Protein AF-A0A3T1ALY1-F1 (afdb_monomer_lite)

Sequence (102 aa):
MTDYLADTSAVWRLLRGQIGGLWSRLVAQGVVAICPPVESELMVGGRAGRDFEPFTAVLRRTFAWVLSLDDPWRQVLAVQRELIKIDQGLRRRTAGSVTISP

Foldseek 3Di:
DADEEDALVNVVCVVVVVDDVVVQVCLVVQNYAYEPVSLVVVCVVVPPPDDSVVVVVVRVVRHPYDYDDDPVVVVVVVVVVVVVVVVVVVVVVVVPDDDPDD

Radius of gyration: 20.1 Å; chains: 1; bounding box: 47×51×47 Å

pLDDT: mean 83.54, std 13.41, range [44.47, 96.94]

Structure (mmCIF, N/CA/C/O backbone):
data_AF-A0A3T1ALY1-F1
#
_entry.id   AF-A0A3T1ALY1-F1
#
loop_
_atom_site.group_PDB
_atom_site.id
_atom_site.type_symbol
_atom_site.label_atom_id
_atom_site.label_alt_id
_atom_site.label_comp_id
_atom_site.label_asym_id
_atom_site.label_entity_id
_atom_site.label_seq_id
_atom_site.pdbx_PDB_ins_code
_atom_site.Cartn_x
_atom_site.Cartn_y
_atom_site.Cartn_z
_atom_site.occupancy
_atom_site.B_iso_or_equiv
_atom_site.auth_seq_id
_atom_site.auth_comp_id
_atom_site.auth_asym_id
_atom_site.auth_atom_id
_atom_site.pdbx_PDB_model_num
ATOM 1 N N . MET A 1 1 ? -11.769 -9.943 -6.682 1.00 56.88 1 MET A N 1
ATOM 2 C CA . MET A 1 1 ? -10.880 -9.283 -7.657 1.00 56.88 1 MET A CA 1
ATOM 3 C C . MET A 1 1 ? -10.434 -7.989 -7.011 1.00 56.88 1 MET A C 1
ATOM 5 O O . MET A 1 1 ? -11.273 -7.348 -6.390 1.00 56.88 1 MET A O 1
ATOM 9 N N . THR A 1 2 ? -9.138 -7.693 -7.024 1.00 73.19 2 THR A N 1
ATOM 10 C CA . THR A 1 2 ? -8.582 -6.529 -6.326 1.00 73.19 2 THR A CA 1
ATOM 11 C C . THR A 1 2 ? -8.167 -5.498 -7.357 1.00 73.19 2 THR A C 1
ATOM 13 O O . THR A 1 2 ? -7.358 -5.815 -8.225 1.00 73.19 2 THR A O 1
ATOM 16 N N . ASP A 1 3 ? -8.719 -4.291 -7.265 1.00 87.81 3 ASP A N 1
ATOM 17 C CA . ASP A 1 3 ? -8.574 -3.270 -8.311 1.00 87.81 3 ASP A CA 1
ATOM 18 C C . ASP A 1 3 ? -7.497 -2.234 -7.967 1.00 87.81 3 ASP A C 1
ATOM 20 O O . ASP A 1 3 ? -6.996 -1.528 -8.841 1.00 87.81 3 ASP A O 1
ATOM 24 N N . TYR A 1 4 ? -7.111 -2.163 -6.689 1.00 93.56 4 TYR A N 1
ATOM 25 C CA . TYR A 1 4 ? -6.136 -1.203 -6.186 1.00 93.56 4 TYR A CA 1
ATOM 26 C C . TYR A 1 4 ? -5.019 -1.903 -5.416 1.00 93.56 4 TYR A C 1
ATOM 28 O O . TYR A 1 4 ? -5.279 -2.707 -4.522 1.00 93.56 4 TYR A O 1
ATOM 36 N N . LEU A 1 5 ? -3.771 -1.539 -5.717 1.00 93.31 5 LEU A N 1
ATOM 37 C CA . LEU A 1 5 ? -2.600 -1.905 -4.923 1.00 93.31 5 LEU A CA 1
ATOM 38 C C . LEU A 1 5 ? -2.137 -0.675 -4.135 1.00 93.31 5 LEU A C 1
ATOM 40 O O . LEU A 1 5 ? -1.760 0.339 -4.722 1.00 93.31 5 LEU A O 1
ATOM 44 N N . ALA A 1 6 ? -2.205 -0.748 -2.810 1.00 94.81 6 ALA A N 1
ATOM 45 C CA . ALA A 1 6 ? -1.804 0.338 -1.932 1.00 94.81 6 ALA A CA 1
ATOM 46 C C . ALA A 1 6 ? -0.282 0.367 -1.767 1.00 94.81 6 ALA A C 1
ATOM 48 O O . ALA A 1 6 ? 0.316 -0.582 -1.267 1.00 94.81 6 ALA A O 1
ATOM 49 N N . ASP A 1 7 ? 0.323 1.493 -2.139 1.00 94.00 7 ASP A N 1
ATOM 50 C CA . ASP A 1 7 ? 1.704 1.824 -1.793 1.00 94.00 7 ASP A CA 1
ATOM 51 C C . ASP A 1 7 ? 1.867 2.036 -0.273 1.00 94.00 7 ASP A C 1
ATOM 53 O O . ASP A 1 7 ? 0.921 2.433 0.420 1.00 94.00 7 ASP A O 1
ATOM 57 N N . THR A 1 8 ? 3.082 1.855 0.251 1.00 93.88 8 THR A N 1
ATOM 58 C CA . THR A 1 8 ? 3.431 2.067 1.668 1.00 93.88 8 THR A CA 1
ATOM 59 C C . THR A 1 8 ? 2.961 3.424 2.182 1.00 93.88 8 THR A C 1
ATOM 61 O O . THR A 1 8 ? 2.426 3.547 3.290 1.00 93.88 8 THR A O 1
ATOM 64 N N . SER A 1 9 ? 3.104 4.468 1.366 1.00 93.12 9 SER A N 1
ATOM 65 C CA . SER A 1 9 ? 2.701 5.817 1.742 1.00 93.12 9 SER A CA 1
ATOM 66 C C . SER A 1 9 ? 1.172 5.988 1.805 1.00 93.12 9 SER A C 1
ATOM 68 O O . SER A 1 9 ? 0.682 6.818 2.580 1.00 93.12 9 SER A O 1
ATOM 70 N N . ALA A 1 10 ? 0.406 5.204 1.039 1.00 94.12 10 ALA A N 1
ATOM 71 C CA . ALA A 1 10 ? -1.054 5.163 1.108 1.00 94.12 10 ALA A CA 1
ATOM 72 C C . ALA A 1 10 ? -1.526 4.402 2.354 1.00 94.12 10 ALA A C 1
ATOM 74 O O . ALA A 1 10 ? -2.419 4.880 3.058 1.00 94.12 10 ALA A O 1
ATOM 75 N N . VAL A 1 11 ? -0.871 3.284 2.689 1.00 93.88 11 VAL A N 1
ATOM 76 C CA . VAL A 1 11 ? -1.151 2.522 3.918 1.00 93.88 11 VAL A CA 1
ATOM 77 C C . VAL A 1 11 ? -0.945 3.397 5.156 1.00 93.88 11 VAL A C 1
ATOM 79 O O . VAL A 1 11 ? -1.832 3.482 6.004 1.00 93.88 11 VAL A O 1
ATOM 82 N N . TRP A 1 12 ? 0.166 4.135 5.247 1.00 91.62 12 TRP A N 1
ATOM 83 C CA . TRP A 1 12 ? 0.387 5.039 6.381 1.00 91.62 12 TRP A CA 1
ATOM 84 C C . TRP A 1 12 ? -0.674 6.129 6.500 1.00 91.62 12 TRP A C 1
ATOM 86 O O . TRP A 1 12 ? -1.097 6.447 7.611 1.00 91.62 12 TRP A O 1
ATOM 96 N N . ARG A 1 13 ? -1.121 6.697 5.378 1.00 92.88 13 ARG A N 1
ATOM 97 C CA . ARG A 1 13 ? -2.170 7.721 5.384 1.00 92.88 13 ARG A CA 1
ATOM 98 C C . ARG A 1 13 ? -3.526 7.151 5.800 1.00 92.88 13 ARG A C 1
ATOM 100 O O . ARG A 1 13 ? -4.221 7.810 6.567 1.00 92.88 13 ARG A O 1
ATOM 107 N N . LEU A 1 14 ? -3.870 5.935 5.367 1.00 92.12 14 LEU A N 1
ATOM 108 C CA . LEU A 1 14 ? -5.051 5.200 5.843 1.00 92.12 14 LEU A CA 1
ATOM 109 C C . LEU A 1 14 ? -5.014 5.012 7.358 1.00 92.12 14 LEU A C 1
ATOM 111 O O . LEU A 1 14 ? -5.938 5.421 8.055 1.00 92.12 14 LEU A O 1
ATOM 115 N N . LEU A 1 15 ? -3.917 4.447 7.868 1.00 87.06 15 LEU A N 1
ATOM 116 C CA . LEU A 1 15 ? -3.755 4.152 9.293 1.00 87.06 15 LEU A CA 1
ATOM 117 C C . LEU A 1 15 ? -3.770 5.415 10.165 1.00 87.06 15 LEU A C 1
ATOM 119 O O . LEU A 1 15 ? -4.183 5.364 11.318 1.00 87.06 15 LEU A O 1
ATOM 123 N N . ARG A 1 16 ? -3.330 6.555 9.620 1.00 89.19 16 ARG A N 1
ATOM 124 C CA . ARG A 1 16 ? -3.337 7.858 10.303 1.00 89.19 16 ARG A CA 1
ATOM 125 C C . ARG A 1 16 ? -4.639 8.643 10.112 1.00 89.19 16 ARG A C 1
ATOM 127 O O . ARG A 1 16 ? -4.721 9.770 10.590 1.00 89.19 16 ARG A O 1
ATOM 134 N N . GLY A 1 17 ? -5.624 8.106 9.388 1.00 90.50 17 GLY A N 1
ATOM 135 C CA . GLY A 1 17 ? -6.876 8.811 9.088 1.00 90.50 17 GLY A CA 1
ATOM 136 C C . GLY A 1 17 ? -6.698 10.048 8.198 1.00 90.50 17 GLY A C 1
ATOM 137 O O . GLY A 1 17 ? -7.514 10.960 8.232 1.00 90.50 17 GLY A O 1
ATOM 138 N N . GLN A 1 18 ? -5.623 10.102 7.409 1.00 93.31 18 GLN A N 1
ATOM 139 C CA . GLN A 1 18 ? -5.262 11.246 6.562 1.00 93.31 18 GLN A CA 1
ATOM 140 C C . GLN A 1 18 ? -5.893 11.194 5.164 1.00 93.31 18 GLN A C 1
ATOM 142 O O . GLN A 1 18 ? -5.584 12.035 4.321 1.00 93.31 18 GLN A O 1
ATOM 147 N N . ILE A 1 19 ? -6.743 10.203 4.887 1.00 88.00 19 ILE A N 1
ATOM 148 C CA . ILE A 1 19 ? -7.474 10.097 3.623 1.00 88.00 19 ILE A CA 1
ATOM 149 C C . ILE A 1 19 ? -8.968 9.894 3.856 1.00 88.00 19 ILE A C 1
ATOM 151 O O . ILE A 1 19 ? -9.389 9.373 4.885 1.00 88.00 19 ILE A O 1
ATOM 155 N N . GLY A 1 20 ? -9.768 10.359 2.893 1.00 87.88 20 GLY A N 1
ATOM 156 C CA . GLY A 1 20 ? -11.223 10.437 3.018 1.00 87.88 20 GLY A CA 1
ATOM 157 C C . GLY A 1 20 ? -11.918 9.080 3.165 1.00 87.88 20 GLY A C 1
ATOM 15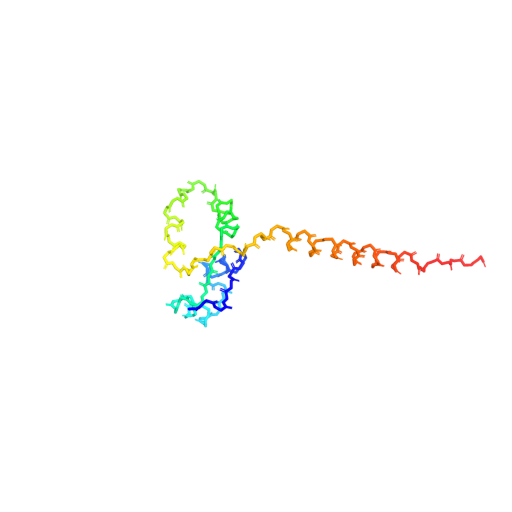8 O O . GLY A 1 20 ? -11.412 8.049 2.720 1.00 87.88 20 GLY A O 1
ATOM 159 N N . GLY A 1 21 ? -13.131 9.102 3.730 1.00 89.25 21 GLY A N 1
ATOM 160 C CA . GLY A 1 21 ? -13.901 7.902 4.098 1.00 89.25 21 GLY A CA 1
ATOM 161 C C . GLY A 1 21 ? -14.237 6.939 2.951 1.00 89.25 21 GLY A C 1
ATOM 162 O O . GLY A 1 21 ? -14.510 5.767 3.208 1.00 89.25 21 GLY A O 1
ATOM 163 N N . LEU A 1 22 ? -14.158 7.387 1.691 1.00 93.50 22 LEU A N 1
ATOM 164 C CA . LEU A 1 22 ? -14.243 6.506 0.520 1.00 93.50 22 LEU A CA 1
ATOM 165 C C . LEU A 1 22 ? -13.196 5.387 0.587 1.00 93.50 22 LEU A C 1
ATOM 167 O O . LEU A 1 22 ? -13.526 4.225 0.378 1.00 93.50 22 LEU A O 1
ATOM 171 N N . TRP A 1 23 ? -11.949 5.721 0.917 1.00 93.69 23 TRP A N 1
ATOM 172 C CA . TRP A 1 23 ? -10.864 4.745 0.938 1.00 93.69 23 TRP A CA 1
ATOM 173 C C . TRP A 1 23 ? -11.033 3.729 2.061 1.00 93.69 23 TRP A C 1
ATOM 175 O O . TRP A 1 23 ? -10.847 2.540 1.828 1.00 93.69 23 TRP A O 1
ATOM 185 N N . SER A 1 24 ? -11.484 4.162 3.240 1.00 91.31 24 SER A N 1
ATOM 186 C CA . SER A 1 24 ? -11.830 3.248 4.333 1.00 91.31 24 SER A CA 1
ATOM 187 C C . SER A 1 24 ? -12.918 2.254 3.918 1.00 91.31 24 SER A C 1
ATOM 189 O O . SER A 1 24 ? -12.837 1.074 4.255 1.00 91.31 24 SER A O 1
ATOM 191 N N . ARG A 1 25 ? -13.912 2.703 3.136 1.00 93.44 25 ARG A N 1
ATOM 192 C CA . ARG A 1 25 ? -14.958 1.828 2.592 1.00 93.44 25 ARG A CA 1
ATOM 193 C C . ARG A 1 25 ? -14.402 0.825 1.581 1.00 93.44 25 ARG A C 1
ATOM 195 O O . ARG A 1 25 ? -14.752 -0.345 1.661 1.00 93.44 25 ARG A O 1
ATOM 202 N N . LEU A 1 26 ? -13.537 1.259 0.665 1.00 94.19 26 LEU A N 1
ATOM 203 C CA . LEU A 1 26 ? -12.919 0.376 -0.333 1.00 94.19 26 LEU A CA 1
ATOM 204 C C . LEU A 1 26 ? -12.010 -0.678 0.324 1.00 94.19 26 LEU A C 1
ATOM 206 O O . LEU A 1 26 ? -12.028 -1.843 -0.066 1.00 94.19 26 LEU A O 1
ATOM 210 N N . VAL A 1 27 ? -11.273 -0.301 1.371 1.00 93.38 27 VAL A N 1
ATOM 211 C CA . VAL A 1 27 ? -10.498 -1.245 2.192 1.00 93.38 27 VAL A CA 1
ATOM 212 C C . VAL A 1 27 ? -11.426 -2.269 2.851 1.00 93.38 27 VAL A C 1
ATOM 214 O O . VAL A 1 27 ? -11.213 -3.466 2.698 1.00 93.38 27 VAL A O 1
ATOM 217 N N . ALA A 1 28 ? -12.510 -1.820 3.492 1.00 91.06 28 ALA A N 1
ATOM 218 C CA . ALA A 1 28 ? -13.492 -2.711 4.114 1.00 91.06 28 ALA A CA 1
ATOM 219 C C . ALA A 1 28 ? -14.209 -3.641 3.112 1.00 91.06 28 ALA A C 1
ATOM 221 O O . ALA A 1 28 ? -14.683 -4.708 3.492 1.00 91.06 28 ALA A O 1
ATOM 222 N N . GLN A 1 29 ? -14.282 -3.257 1.835 1.00 93.69 29 GLN A N 1
ATOM 223 C CA . GLN A 1 29 ? -14.816 -4.081 0.744 1.00 93.69 29 GLN A CA 1
ATOM 224 C C . GLN A 1 29 ? -13.798 -5.092 0.189 1.00 93.69 29 GLN A C 1
ATOM 226 O O . GLN A 1 29 ? -14.153 -5.892 -0.674 1.00 93.69 29 GLN A O 1
ATOM 231 N N . GLY A 1 30 ? -12.545 -5.065 0.653 1.00 91.44 30 GLY A N 1
ATOM 232 C CA . GLY A 1 30 ? -11.491 -5.977 0.208 1.00 91.44 30 GLY A CA 1
ATOM 233 C C . GLY A 1 30 ? -10.963 -5.700 -1.204 1.00 91.44 30 GLY A C 1
ATOM 234 O O . GLY A 1 30 ? -10.269 -6.545 -1.764 1.00 91.44 30 GLY A O 1
ATOM 235 N N . VAL A 1 31 ? -11.267 -4.536 -1.792 1.00 94.25 31 VAL A N 1
ATOM 236 C CA . VAL A 1 31 ? -10.818 -4.174 -3.156 1.00 94.25 31 VAL A CA 1
ATOM 237 C C . VAL A 1 31 ? -9.456 -3.474 -3.183 1.00 94.25 31 VAL A C 1
ATOM 239 O O . VAL A 1 31 ? -8.918 -3.208 -4.258 1.00 94.25 31 VAL A O 1
ATOM 242 N N . VAL A 1 32 ? -8.885 -3.197 -2.007 1.00 94.62 32 VAL A N 1
ATOM 243 C CA . VAL A 1 32 ? -7.540 -2.638 -1.835 1.00 94.62 32 VAL A CA 1
ATOM 244 C C . VAL A 1 32 ? -6.611 -3.725 -1.300 1.00 94.62 32 VAL A C 1
ATOM 246 O O . VAL A 1 32 ? -6.858 -4.286 -0.229 1.00 94.62 32 VAL A O 1
ATOM 249 N N . ALA A 1 33 ? -5.538 -4.008 -2.035 1.00 94.62 33 ALA A N 1
ATOM 250 C CA . ALA A 1 33 ? -4.509 -4.967 -1.656 1.00 94.62 33 ALA A CA 1
ATOM 251 C C . ALA A 1 33 ? -3.201 -4.314 -1.218 1.00 94.62 33 ALA A C 1
ATOM 253 O O . ALA A 1 33 ? -2.894 -3.182 -1.584 1.00 94.62 33 ALA A O 1
ATOM 254 N N . ILE A 1 34 ? -2.395 -5.105 -0.517 1.00 94.00 34 ILE A N 1
ATOM 255 C CA . ILE A 1 34 ? -0.954 -4.916 -0.347 1.00 94.00 34 ILE A CA 1
ATOM 256 C C . ILE A 1 34 ? -0.199 -6.119 -0.933 1.00 94.00 34 ILE A C 1
ATOM 258 O O . ILE A 1 34 ? -0.781 -7.173 -1.202 1.00 94.00 34 ILE A O 1
ATOM 262 N N . CYS A 1 35 ? 1.107 -5.959 -1.122 1.00 91.69 35 CYS A N 1
ATOM 263 C CA . CYS A 1 35 ? 2.002 -6.987 -1.652 1.00 91.69 35 CYS A CA 1
ATOM 264 C C . CYS A 1 35 ? 3.254 -7.145 -0.762 1.00 91.69 35 CYS A C 1
ATOM 266 O O . CYS A 1 35 ? 3.497 -6.293 0.101 1.00 91.69 35 CYS A O 1
ATOM 268 N N . PRO A 1 36 ? 4.070 -8.202 -0.958 1.00 89.69 36 PRO A N 1
ATOM 269 C CA . PRO A 1 36 ? 5.233 -8.464 -0.105 1.00 89.69 36 PRO A CA 1
ATOM 270 C C . PRO A 1 36 ? 6.231 -7.293 0.019 1.00 89.69 36 PRO A C 1
ATOM 272 O O . PRO A 1 36 ? 6.676 -7.029 1.136 1.00 89.69 36 PRO A O 1
ATOM 275 N N . PRO A 1 37 ? 6.564 -6.540 -1.054 1.00 90.25 37 PRO A N 1
ATOM 276 C CA . PRO A 1 37 ? 7.407 -5.347 -0.925 1.00 90.25 37 PRO A CA 1
ATOM 277 C C . PRO A 1 37 ? 6.845 -4.292 0.040 1.00 90.25 37 PRO A C 1
ATOM 279 O O . PRO A 1 37 ? 7.567 -3.811 0.908 1.00 90.25 37 PRO A O 1
ATOM 282 N N . VAL A 1 38 ? 5.544 -3.995 -0.044 1.00 91.75 38 VAL A N 1
ATOM 283 C CA . VAL A 1 38 ? 4.876 -3.018 0.836 1.00 91.75 38 VAL A CA 1
ATOM 284 C C . VAL A 1 38 ? 4.893 -3.491 2.290 1.00 91.75 38 VAL A C 1
ATOM 286 O O . VAL A 1 38 ? 5.206 -2.720 3.194 1.00 91.75 38 VAL A O 1
ATOM 289 N N . GLU A 1 39 ? 4.618 -4.775 2.533 1.00 89.88 39 GLU A N 1
ATOM 290 C CA . GLU A 1 39 ? 4.725 -5.376 3.870 1.00 89.88 39 GLU A CA 1
ATOM 291 C C . GLU A 1 39 ? 6.148 -5.222 4.444 1.00 89.88 39 GLU A C 1
ATOM 293 O O . GLU A 1 39 ? 6.310 -4.792 5.588 1.00 89.88 39 GLU A O 1
ATOM 298 N N . SER A 1 40 ? 7.180 -5.466 3.625 1.00 88.31 40 SER A N 1
ATOM 299 C CA . SER A 1 40 ? 8.587 -5.292 4.012 1.00 88.31 40 SER A CA 1
ATOM 300 C C . SER A 1 40 ? 8.960 -3.839 4.322 1.00 88.31 40 SER A C 1
ATOM 302 O O . SER A 1 40 ? 9.778 -3.589 5.206 1.00 88.31 40 SER A O 1
ATOM 304 N N . GLU A 1 41 ? 8.408 -2.856 3.617 1.00 90.06 41 GLU A N 1
ATOM 305 C CA . GLU A 1 41 ? 8.667 -1.440 3.905 1.00 90.06 41 GLU A CA 1
ATOM 306 C C . GLU A 1 41 ? 7.981 -0.995 5.205 1.00 90.06 41 GLU A C 1
ATOM 308 O O . GLU A 1 41 ? 8.550 -0.250 6.014 1.00 90.06 41 GLU A O 1
ATOM 313 N N . LEU A 1 42 ? 6.776 -1.510 5.457 1.00 88.19 42 LEU A N 1
ATOM 314 C CA . LEU A 1 42 ? 6.018 -1.259 6.681 1.00 88.19 42 LEU A CA 1
ATOM 315 C C . LEU A 1 42 ? 6.713 -1.843 7.927 1.00 88.19 42 LEU A C 1
ATOM 317 O O . LEU A 1 42 ? 6.645 -1.218 8.990 1.00 88.19 42 LEU A O 1
ATOM 321 N N . MET A 1 43 ? 7.455 -2.954 7.799 1.00 83.88 43 MET A N 1
ATOM 322 C CA . MET A 1 43 ? 8.354 -3.478 8.850 1.00 83.88 43 MET A CA 1
ATOM 323 C C . MET A 1 43 ? 9.348 -2.443 9.346 1.00 83.88 43 MET A C 1
ATOM 325 O O . MET A 1 43 ? 9.544 -2.270 10.550 1.00 83.88 43 MET A O 1
ATOM 329 N N . VAL A 1 44 ? 9.995 -1.761 8.406 1.00 77.81 44 VAL A N 1
ATOM 330 C CA . VAL A 1 44 ? 11.042 -0.788 8.709 1.00 77.81 44 VAL A CA 1
ATOM 331 C C . VAL A 1 44 ? 10.427 0.476 9.304 1.00 77.81 44 VAL A C 1
ATOM 333 O O . VAL A 1 44 ? 10.944 1.004 10.287 1.00 77.81 44 VAL A O 1
ATOM 336 N N . GLY A 1 45 ? 9.286 0.926 8.773 1.00 70.88 45 GLY A N 1
ATOM 337 C CA . GLY A 1 45 ? 8.574 2.098 9.288 1.00 70.88 45 GLY A CA 1
ATOM 338 C C . GLY A 1 45 ? 7.939 1.899 10.672 1.00 70.88 45 GLY A C 1
ATOM 339 O O . GLY A 1 45 ? 7.805 2.860 11.427 1.00 70.88 45 GLY A O 1
ATOM 340 N N . GLY A 1 46 ? 7.563 0.667 11.033 1.00 65.44 46 GLY A N 1
ATOM 341 C CA . GLY A 1 46 ? 6.956 0.330 12.329 1.00 65.44 46 GLY A CA 1
ATOM 342 C C . GLY A 1 46 ? 7.950 0.134 13.481 1.00 65.44 46 GLY A C 1
ATOM 343 O O . GLY A 1 46 ? 7.534 -0.007 14.632 1.00 65.44 46 GLY A O 1
ATOM 344 N N . ARG A 1 47 ? 9.257 0.146 13.193 1.00 59.62 47 ARG A N 1
ATOM 345 C CA . ARG A 1 47 ? 10.337 -0.386 14.044 1.00 59.62 47 ARG A CA 1
ATOM 346 C C . ARG A 1 47 ? 10.701 0.436 15.290 1.00 59.62 47 ARG A C 1
ATOM 348 O O . ARG A 1 47 ? 11.737 0.186 15.900 1.00 59.62 47 ARG A O 1
ATOM 355 N N . ALA A 1 48 ? 9.857 1.368 15.728 1.00 55.88 48 ALA A N 1
ATOM 356 C CA . ALA A 1 48 ? 10.030 2.072 17.002 1.00 55.88 48 ALA A CA 1
ATOM 357 C C . ALA A 1 48 ? 9.637 1.179 18.204 1.00 55.88 48 ALA A C 1
ATOM 359 O O . ALA A 1 48 ? 8.696 1.481 18.935 1.00 55.88 48 ALA A O 1
ATOM 360 N N . GLY A 1 49 ? 10.335 0.050 18.382 1.00 57.03 49 GLY A N 1
ATOM 361 C CA . GLY A 1 49 ? 10.267 -0.788 19.586 1.00 57.03 49 GLY A CA 1
ATOM 362 C C . GLY A 1 49 ? 9.011 -1.650 19.763 1.00 57.03 49 GLY A C 1
ATOM 363 O O . GLY A 1 49 ? 8.780 -2.136 20.866 1.00 57.03 49 GLY A O 1
ATOM 364 N N . ARG A 1 50 ? 8.192 -1.847 18.721 1.00 61.62 50 ARG A N 1
ATOM 365 C CA . ARG A 1 50 ? 6.991 -2.698 18.787 1.00 61.62 50 ARG A CA 1
ATOM 366 C C . ARG A 1 50 ? 7.183 -4.036 18.089 1.00 61.62 50 ARG A C 1
ATOM 368 O O . ARG A 1 50 ? 7.883 -4.122 17.083 1.00 61.62 50 ARG A O 1
ATOM 375 N N . ASP A 1 51 ? 6.513 -5.048 18.632 1.00 70.62 51 ASP A N 1
ATOM 376 C CA . ASP A 1 51 ? 6.373 -6.357 18.008 1.00 70.62 51 ASP A CA 1
ATOM 377 C C . ASP A 1 51 ? 5.707 -6.209 16.632 1.00 70.62 51 ASP A C 1
ATOM 379 O O . ASP A 1 51 ? 4.676 -5.542 16.480 1.00 70.62 51 ASP A O 1
ATOM 383 N N . PHE A 1 52 ? 6.346 -6.789 15.621 1.00 75.81 52 PHE A N 1
ATOM 384 C CA . PHE A 1 52 ? 5.945 -6.663 14.229 1.00 75.81 52 PHE A CA 1
ATOM 385 C C . PHE A 1 52 ? 4.869 -7.687 13.843 1.00 75.81 52 PHE A C 1
ATOM 387 O O . PHE A 1 52 ? 4.041 -7.408 12.973 1.00 75.81 52 PHE A O 1
ATOM 394 N N . GLU A 1 53 ? 4.807 -8.836 14.516 1.00 82.38 53 GLU A N 1
ATOM 395 C CA . GLU A 1 53 ? 3.837 -9.888 14.191 1.00 82.38 53 GLU A CA 1
ATOM 396 C C . GLU A 1 53 ? 2.374 -9.432 14.373 1.00 82.38 53 GLU A C 1
ATOM 398 O O . GLU A 1 53 ? 1.580 -9.574 13.436 1.00 82.38 53 GLU A O 1
ATOM 403 N N . PRO A 1 54 ? 1.985 -8.776 15.489 1.00 84.94 54 PRO A N 1
ATOM 404 C CA . PRO A 1 54 ? 0.625 -8.265 15.654 1.00 84.94 54 PRO A CA 1
ATOM 405 C C . PRO A 1 54 ? 0.249 -7.224 14.598 1.00 84.94 54 PRO A C 1
ATOM 407 O O . PRO A 1 54 ? -0.882 -7.203 14.110 1.00 84.94 54 PRO A O 1
ATOM 410 N N . PHE A 1 55 ? 1.197 -6.365 14.223 1.00 83.44 55 PHE A N 1
ATOM 411 C CA . PHE A 1 55 ? 0.973 -5.338 13.211 1.00 83.44 55 PHE A CA 1
ATOM 412 C C . PHE A 1 55 ? 0.730 -5.960 11.831 1.00 83.44 55 PHE A C 1
ATOM 414 O O . PHE A 1 55 ? -0.224 -5.598 11.142 1.00 83.44 55 PHE A O 1
ATOM 421 N N . THR A 1 56 ? 1.515 -6.969 11.473 1.00 84.44 56 THR A N 1
ATOM 422 C CA . THR A 1 56 ? 1.365 -7.730 10.225 1.00 84.44 56 THR A CA 1
ATOM 423 C C . THR A 1 56 ? 0.042 -8.472 10.162 1.00 84.44 56 THR A C 1
ATOM 425 O O . THR A 1 56 ? -0.649 -8.435 9.144 1.00 84.44 56 THR A O 1
ATOM 428 N N . ALA A 1 57 ? -0.362 -9.100 11.268 1.00 87.75 57 ALA A N 1
ATOM 429 C CA . ALA A 1 57 ? -1.648 -9.777 11.361 1.00 87.75 57 ALA A CA 1
ATOM 430 C C . ALA A 1 57 ? -2.818 -8.806 11.137 1.00 87.75 57 ALA A C 1
ATOM 432 O O . ALA A 1 57 ? -3.782 -9.149 10.452 1.00 87.75 57 ALA A O 1
ATOM 433 N N . VAL A 1 58 ? -2.732 -7.580 11.666 1.00 88.88 58 VAL A N 1
ATOM 434 C CA . VAL A 1 58 ? -3.731 -6.532 11.406 1.00 88.88 58 VAL A CA 1
ATOM 435 C C . VAL A 1 58 ? -3.725 -6.124 9.935 1.00 88.88 58 VAL A C 1
ATOM 437 O O . VAL A 1 58 ? -4.797 -6.053 9.333 1.00 88.88 58 VAL A O 1
ATOM 440 N N . LEU A 1 59 ? -2.555 -5.916 9.327 1.00 89.25 59 LEU A N 1
ATOM 441 C CA . LEU A 1 59 ? -2.453 -5.558 7.909 1.00 89.25 59 LEU A CA 1
ATOM 442 C C . LEU A 1 59 ? -3.073 -6.629 7.004 1.00 89.25 59 LEU A C 1
ATOM 444 O O . LEU A 1 59 ? -3.919 -6.302 6.174 1.00 89.25 59 LEU A O 1
ATOM 448 N N . ARG A 1 60 ? -2.741 -7.906 7.220 1.00 88.62 60 ARG A N 1
ATOM 449 C CA . ARG A 1 60 ? -3.274 -9.040 6.440 1.00 88.62 60 ARG A CA 1
ATOM 450 C C . ARG A 1 60 ? -4.771 -9.290 6.643 1.00 88.62 60 ARG A C 1
ATOM 452 O O . ARG A 1 60 ? -5.393 -9.936 5.809 1.00 88.62 60 ARG A O 1
ATOM 459 N N . ARG A 1 61 ? -5.356 -8.799 7.741 1.00 90.75 61 ARG A N 1
ATOM 460 C CA . ARG A 1 61 ? -6.815 -8.803 7.965 1.00 90.75 61 ARG A CA 1
ATOM 461 C C . ARG A 1 61 ? -7.515 -7.595 7.345 1.00 90.75 61 ARG A C 1
ATOM 463 O O . ARG A 1 61 ? -8.705 -7.669 7.070 1.00 90.75 61 ARG A O 1
ATOM 470 N N . THR A 1 62 ? -6.797 -6.486 7.187 1.00 91.00 62 THR A N 1
ATOM 471 C CA . THR A 1 62 ? -7.352 -5.204 6.732 1.00 91.00 62 THR A CA 1
ATOM 472 C C . THR A 1 62 ? -7.334 -5.092 5.213 1.00 91.00 62 THR A C 1
ATOM 474 O O . THR A 1 62 ? -8.266 -4.554 4.625 1.00 91.00 62 THR A O 1
ATOM 477 N N . PHE A 1 63 ? -6.282 -5.599 4.576 1.00 92.88 63 PHE A N 1
ATOM 478 C CA . PHE A 1 63 ? -6.075 -5.508 3.138 1.00 92.88 63 PHE A CA 1
ATOM 479 C C . PHE A 1 63 ? -6.143 -6.887 2.499 1.00 92.88 63 PHE A C 1
ATOM 481 O O . PHE A 1 63 ? -5.732 -7.884 3.095 1.00 92.88 63 PHE A O 1
ATOM 488 N N . ALA A 1 64 ? -6.591 -6.932 1.245 1.00 92.12 64 ALA A N 1
ATOM 489 C CA . ALA A 1 64 ? -6.335 -8.101 0.419 1.00 92.12 64 ALA A CA 1
ATOM 490 C C . ALA A 1 64 ? -4.818 -8.289 0.239 1.00 92.12 64 ALA A C 1
ATOM 492 O O . ALA A 1 64 ? -4.039 -7.334 0.293 1.00 92.12 64 ALA A O 1
ATOM 493 N N . TRP A 1 65 ? -4.386 -9.524 0.008 1.00 90.62 65 TRP A N 1
ATOM 494 C CA . TRP A 1 65 ? -2.972 -9.835 -0.172 1.00 90.62 65 TRP A CA 1
ATOM 495 C C . TRP A 1 65 ? -2.764 -10.481 -1.533 1.00 90.62 65 TRP A C 1
ATOM 497 O O . TRP A 1 65 ? -3.397 -11.490 -1.850 1.00 90.62 65 TRP A O 1
ATOM 507 N N . VAL A 1 66 ? -1.909 -9.873 -2.351 1.00 88.25 66 VAL A N 1
ATOM 508 C CA . VAL A 1 66 ? -1.622 -10.349 -3.707 1.00 88.25 66 VAL A CA 1
ATOM 509 C C . VAL A 1 66 ? -0.152 -10.714 -3.834 1.00 88.25 66 VAL A C 1
ATOM 511 O O . VAL A 1 66 ? 0.736 -9.953 -3.438 1.00 88.25 66 VAL A O 1
ATOM 514 N N . LEU A 1 67 ? 0.099 -11.892 -4.407 1.00 79.19 67 LEU A N 1
ATOM 515 C CA . LEU A 1 67 ? 1.438 -12.268 -4.836 1.00 79.19 67 LEU A CA 1
ATOM 516 C C . LEU A 1 67 ? 1.881 -11.321 -5.949 1.00 79.19 67 LEU A C 1
ATOM 518 O O . LEU A 1 67 ? 1.081 -10.892 -6.782 1.00 79.19 67 LEU A O 1
ATOM 522 N N . SER A 1 68 ? 3.162 -10.965 -5.920 1.00 66.38 68 SER A N 1
ATOM 523 C CA . SER A 1 68 ? 3.757 -10.159 -6.981 1.00 66.38 68 SER A CA 1
ATOM 524 C C . SER A 1 68 ? 3.656 -10.895 -8.322 1.00 66.38 68 SER A C 1
ATOM 526 O O . SER A 1 68 ? 3.599 -12.123 -8.345 1.00 66.38 68 SER A O 1
ATOM 528 N N . LEU A 1 69 ? 3.623 -10.128 -9.414 1.00 66.75 69 LEU A N 1
ATOM 529 C CA . LEU A 1 69 ? 3.622 -10.616 -10.798 1.00 66.75 69 LEU A CA 1
ATOM 530 C C . LEU A 1 69 ? 4.717 -11.668 -11.031 1.00 66.75 69 LEU A C 1
ATOM 532 O O . LEU A 1 69 ? 5.743 -11.645 -10.352 1.00 66.75 69 LEU A O 1
ATOM 536 N N . ASP A 1 70 ? 4.546 -12.522 -12.041 1.00 72.25 70 ASP A N 1
ATOM 537 C CA . ASP A 1 70 ? 5.624 -13.399 -12.501 1.00 72.25 7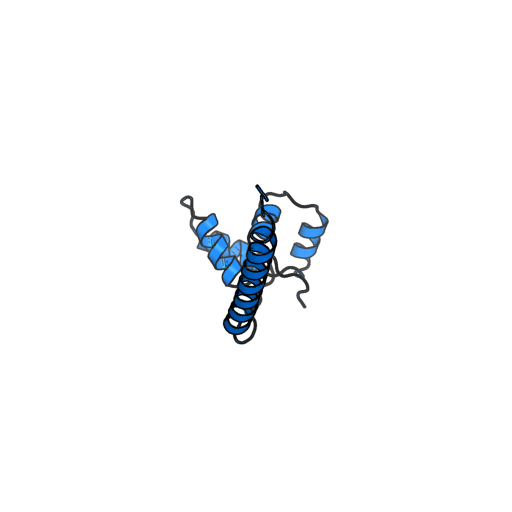0 ASP A CA 1
ATOM 538 C C . ASP A 1 70 ? 6.837 -12.553 -12.931 1.00 72.25 70 ASP A C 1
ATOM 540 O O . ASP A 1 70 ? 6.737 -11.705 -13.821 1.00 72.25 70 ASP A O 1
ATOM 544 N N . ASP A 1 71 ? 7.975 -12.769 -12.264 1.00 84.00 71 ASP A N 1
ATOM 545 C CA . ASP A 1 71 ? 9.232 -12.022 -12.436 1.00 84.00 71 ASP A CA 1
ATOM 546 C C . ASP A 1 71 ? 9.072 -10.479 -12.377 1.00 84.00 71 ASP A C 1
ATOM 548 O O . ASP A 1 71 ? 9.255 -9.761 -13.372 1.00 84.00 71 ASP A O 1
ATOM 552 N N . PRO A 1 72 ? 8.773 -9.916 -11.189 1.00 85.38 72 PRO A N 1
ATOM 553 C CA . PRO A 1 72 ? 8.542 -8.480 -11.044 1.00 85.38 72 PRO A CA 1
ATOM 554 C C . PRO A 1 72 ? 9.829 -7.674 -11.267 1.00 85.38 72 PRO A C 1
ATOM 556 O O . PRO A 1 72 ? 9.788 -6.515 -11.689 1.00 85.38 72 PRO A O 1
ATOM 559 N N . TRP A 1 73 ? 10.990 -8.290 -11.035 1.00 89.44 73 TRP A N 1
ATOM 560 C CA . TRP A 1 73 ? 12.292 -7.641 -11.136 1.00 89.44 73 TRP A CA 1
ATOM 561 C C . TRP A 1 73 ? 12.644 -7.267 -12.565 1.00 89.44 73 TRP A C 1
ATOM 563 O O . TRP A 1 73 ? 13.188 -6.185 -12.790 1.00 89.44 73 TRP A O 1
ATOM 573 N N . ARG A 1 74 ? 12.282 -8.099 -13.545 1.00 92.44 74 ARG A N 1
ATOM 574 C CA . ARG A 1 74 ? 12.472 -7.753 -14.955 1.00 92.44 74 ARG A CA 1
ATOM 575 C C . ARG A 1 74 ? 11.763 -6.452 -15.326 1.00 92.44 74 ARG A C 1
ATOM 577 O O . ARG A 1 74 ? 12.376 -5.600 -15.970 1.00 92.44 74 ARG A O 1
ATOM 584 N N . GLN A 1 75 ? 10.510 -6.280 -14.905 1.00 90.56 75 GLN A N 1
ATOM 585 C CA . GLN A 1 75 ? 9.738 -5.063 -15.183 1.00 90.56 75 GLN A CA 1
ATOM 586 C C . GLN A 1 75 ? 10.285 -3.857 -14.421 1.00 90.56 75 GLN A C 1
ATOM 588 O O . GLN A 1 75 ? 10.496 -2.801 -15.016 1.00 90.56 75 GLN A O 1
ATOM 593 N N . VAL A 1 76 ? 10.599 -4.025 -13.133 1.00 92.12 76 VAL A N 1
ATOM 594 C CA . VAL A 1 76 ? 11.210 -2.968 -12.314 1.00 92.12 76 VAL A CA 1
ATOM 595 C C . VAL A 1 76 ? 12.503 -2.464 -12.959 1.00 92.12 76 VAL A C 1
ATOM 597 O O . VAL A 1 76 ? 12.667 -1.262 -13.155 1.00 92.12 76 VAL A O 1
ATOM 600 N N . LEU A 1 77 ? 13.404 -3.366 -13.357 1.00 95.00 77 LEU A N 1
ATOM 601 C CA . LEU A 1 77 ? 14.669 -2.996 -13.993 1.00 95.00 77 LEU A CA 1
ATOM 602 C C . LEU A 1 77 ? 14.467 -2.339 -15.363 1.00 95.00 77 LEU A C 1
ATOM 604 O O . LEU A 1 77 ? 15.219 -1.429 -15.712 1.00 95.00 77 LEU A O 1
ATOM 608 N N . ALA A 1 78 ? 13.474 -2.776 -16.142 1.00 95.31 78 ALA A N 1
ATOM 609 C CA . ALA A 1 78 ? 13.146 -2.148 -17.418 1.00 95.31 78 ALA A CA 1
ATOM 610 C C . ALA A 1 78 ? 12.693 -0.693 -17.217 1.00 95.31 78 ALA A C 1
ATOM 612 O O . ALA A 1 78 ? 13.270 0.210 -17.820 1.00 95.31 78 ALA A O 1
ATOM 613 N N . VAL A 1 79 ? 11.746 -0.456 -16.304 1.00 95.12 79 VAL A N 1
ATOM 614 C CA . VAL A 1 79 ? 11.258 0.893 -15.975 1.00 95.12 79 VAL A CA 1
ATOM 615 C C . VAL A 1 79 ? 12.390 1.779 -15.450 1.00 95.12 79 VAL A C 1
ATOM 617 O O . VAL A 1 79 ? 12.548 2.906 -15.914 1.00 95.12 79 VAL A O 1
ATOM 620 N N . GLN A 1 80 ? 13.228 1.273 -14.541 1.00 96.25 80 GLN A N 1
ATOM 621 C CA . GLN A 1 80 ? 14.360 2.034 -13.995 1.00 96.25 80 GLN A CA 1
ATOM 622 C C . GLN A 1 80 ? 15.361 2.454 -15.080 1.00 96.25 80 GLN A C 1
ATOM 624 O O . GLN A 1 80 ? 15.822 3.595 -15.094 1.00 96.25 80 GLN A O 1
ATOM 629 N N . ARG A 1 81 ? 15.668 1.565 -16.034 1.00 96.62 81 ARG A N 1
ATOM 630 C CA . ARG A 1 81 ? 16.542 1.899 -17.170 1.00 96.62 81 ARG A CA 1
ATOM 631 C C . ARG A 1 81 ? 15.956 3.014 -18.031 1.00 96.62 81 ARG A C 1
ATOM 633 O O . ARG A 1 81 ? 16.702 3.899 -18.441 1.00 96.62 81 ARG A O 1
ATOM 640 N N . GLU A 1 82 ? 14.651 2.993 -18.292 1.00 96.94 82 GLU A N 1
ATOM 641 C CA . GLU A 1 82 ? 13.997 4.056 -19.061 1.00 96.94 82 GLU A CA 1
ATOM 642 C C . GLU A 1 82 ? 13.990 5.390 -18.305 1.00 96.94 82 GLU A C 1
ATOM 644 O O . GLU A 1 82 ? 14.327 6.420 -18.888 1.00 96.94 82 GLU A O 1
ATOM 649 N N . LEU A 1 83 ? 13.726 5.385 -16.994 1.00 96.12 83 LEU A N 1
ATOM 650 C CA . LEU A 1 83 ? 13.802 6.596 -16.167 1.00 96.12 83 LEU A CA 1
ATOM 651 C C . LEU A 1 83 ? 15.208 7.217 -16.170 1.00 96.12 83 LEU A C 1
ATOM 653 O O . LEU A 1 83 ? 15.336 8.433 -16.315 1.00 96.12 83 LEU A O 1
ATOM 657 N N . ILE A 1 84 ? 16.264 6.400 -16.093 1.00 95.56 84 ILE A N 1
ATOM 658 C CA . ILE A 1 84 ? 17.658 6.870 -16.184 1.00 95.56 84 ILE A CA 1
ATOM 659 C C . ILE A 1 84 ? 17.935 7.524 -17.543 1.00 95.56 84 ILE A C 1
ATOM 661 O O . ILE A 1 84 ? 18.555 8.586 -17.601 1.00 95.56 84 ILE A O 1
ATOM 665 N N . LYS A 1 85 ? 17.473 6.921 -18.646 1.00 94.44 85 LYS A N 1
ATOM 666 C CA . LYS A 1 85 ? 17.633 7.504 -19.989 1.00 94.44 85 LYS A CA 1
ATOM 667 C C . LYS A 1 85 ? 16.922 8.853 -20.102 1.00 94.44 85 LYS A C 1
ATOM 669 O O . LYS A 1 85 ? 17.489 9.790 -20.666 1.00 94.44 85 LYS A O 1
ATOM 674 N N . ILE A 1 86 ? 15.708 8.959 -19.557 1.00 92.12 86 ILE A N 1
ATOM 675 C CA . ILE A 1 86 ? 14.927 10.203 -19.541 1.00 92.12 86 ILE A CA 1
ATOM 676 C C . ILE A 1 86 ? 15.662 11.289 -18.745 1.00 92.12 86 ILE A C 1
ATOM 678 O O . ILE A 1 86 ? 15.827 12.396 -19.257 1.00 92.12 86 ILE A O 1
ATOM 682 N N . ASP A 1 87 ? 16.158 10.979 -17.542 1.00 88.94 87 ASP A N 1
ATOM 683 C CA . ASP A 1 87 ? 16.929 11.921 -16.716 1.00 88.94 87 ASP A CA 1
ATOM 684 C C . ASP A 1 87 ? 18.203 12.399 -17.433 1.00 88.94 87 ASP A C 1
ATOM 686 O O . ASP A 1 87 ? 18.451 13.602 -17.527 1.00 88.94 87 ASP A O 1
ATOM 690 N N . GLN A 1 88 ? 18.974 11.488 -18.035 1.00 87.56 88 GLN A N 1
ATOM 691 C CA . GLN A 1 88 ? 20.172 11.846 -18.804 1.00 87.56 88 GLN A CA 1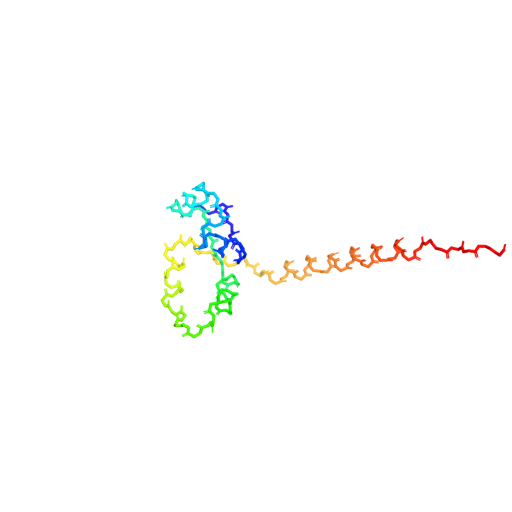
ATOM 692 C C . GLN A 1 88 ? 19.846 12.733 -20.013 1.00 87.56 88 GLN A C 1
ATOM 694 O O . GLN A 1 88 ? 20.576 13.685 -20.301 1.00 87.56 88 GLN A O 1
ATOM 699 N N . GLY A 1 89 ? 18.748 12.449 -20.716 1.00 79.31 89 GLY A N 1
ATOM 700 C CA . GLY A 1 89 ? 18.252 13.285 -21.807 1.00 79.31 89 GLY A CA 1
ATOM 701 C C . GLY A 1 89 ? 17.838 14.678 -21.329 1.00 79.31 89 GLY A C 1
ATOM 702 O O . GLY A 1 89 ? 18.193 15.674 -21.961 1.00 79.31 89 GLY A O 1
ATOM 703 N N . LEU A 1 90 ? 17.148 14.769 -20.188 1.00 76.75 90 LEU A N 1
ATOM 704 C CA . LEU A 1 90 ? 16.744 16.039 -19.583 1.00 76.75 90 LEU A CA 1
ATOM 705 C C . LEU A 1 90 ? 17.962 16.869 -19.153 1.00 76.75 90 LEU A C 1
ATOM 707 O 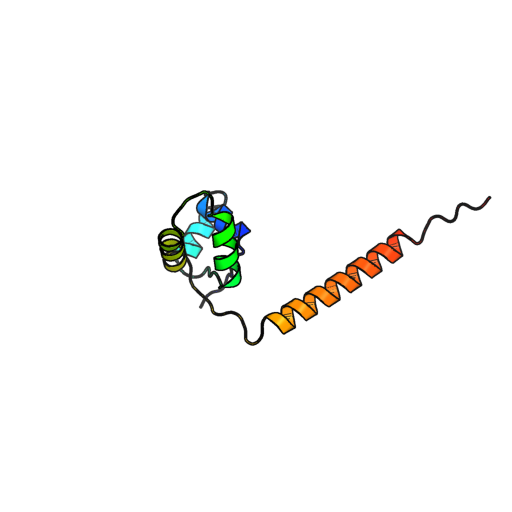O . LEU A 1 90 ? 18.024 18.052 -19.480 1.00 76.75 90 LEU A O 1
ATOM 711 N N . ARG A 1 91 ? 18.964 16.246 -18.516 1.00 74.00 91 ARG A N 1
ATOM 712 C CA . ARG A 1 91 ? 20.226 16.898 -18.113 1.00 74.00 91 ARG A CA 1
ATOM 713 C C . ARG A 1 91 ? 21.033 17.419 -19.299 1.00 74.00 91 ARG A C 1
ATOM 715 O O . ARG A 1 91 ? 21.59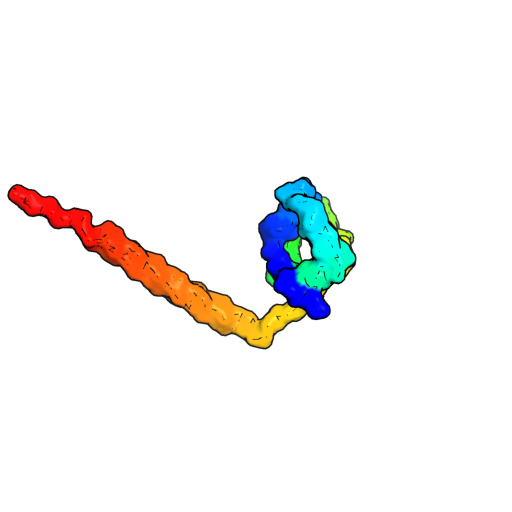8 18.504 -19.225 1.00 74.00 91 ARG A O 1
ATOM 722 N N . ARG A 1 92 ? 21.083 16.678 -20.412 1.00 70.31 92 ARG A N 1
ATOM 723 C CA . ARG A 1 92 ? 21.741 17.147 -21.647 1.00 70.31 92 ARG A CA 1
ATOM 724 C C . ARG A 1 92 ? 21.021 18.351 -22.259 1.00 70.31 92 ARG A C 1
ATOM 726 O O . ARG A 1 92 ? 21.681 19.243 -22.778 1.00 70.31 92 ARG A O 1
ATOM 733 N N . ARG A 1 93 ? 19.686 18.397 -22.171 1.00 59.62 93 ARG A N 1
ATOM 734 C CA . ARG A 1 93 ? 18.873 19.523 -22.663 1.00 59.62 93 ARG A CA 1
ATOM 735 C C . ARG A 1 93 ? 19.016 20.779 -21.805 1.00 59.62 93 ARG A C 1
ATOM 737 O O . ARG A 1 93 ? 19.008 21.868 -22.361 1.00 59.62 93 ARG A O 1
ATOM 744 N N . THR A 1 94 ? 19.176 20.651 -20.488 1.00 61.34 94 THR A N 1
ATOM 745 C CA . THR A 1 94 ? 19.446 21.798 -19.602 1.00 61.34 94 THR A CA 1
ATOM 746 C C . THR A 1 94 ? 20.904 22.257 -19.629 1.00 61.34 94 THR A C 1
ATOM 748 O O . THR A 1 94 ? 21.160 23.435 -19.407 1.00 61.34 94 THR A O 1
ATOM 751 N N . ALA A 1 95 ? 21.859 21.379 -19.952 1.00 60.56 95 ALA A N 1
ATOM 752 C CA . ALA A 1 95 ? 23.267 21.752 -20.135 1.00 60.56 95 ALA A CA 1
ATOM 753 C C . ALA A 1 95 ? 23.562 22.425 -21.495 1.00 60.56 95 ALA A C 1
ATOM 755 O O . ALA A 1 95 ? 24.602 23.059 -21.658 1.00 60.56 95 ALA A O 1
ATOM 756 N N . GLY A 1 96 ? 22.664 22.302 -22.477 1.00 57.44 96 GLY A N 1
ATOM 757 C CA . GLY A 1 96 ? 22.808 22.886 -23.810 1.00 57.44 96 GLY A CA 1
ATOM 758 C C . GLY A 1 96 ? 22.096 24.230 -23.969 1.00 57.44 96 GLY A C 1
ATOM 759 O O . GLY A 1 96 ? 21.116 24.281 -24.696 1.00 57.44 96 GLY A O 1
ATOM 760 N N . SER A 1 97 ? 22.559 25.292 -23.296 1.00 57.00 97 SER A N 1
ATOM 761 C CA . SER A 1 97 ? 22.393 26.703 -23.716 1.00 57.00 97 SER A CA 1
ATOM 762 C C . SER A 1 97 ? 22.965 27.666 -22.665 1.00 57.00 9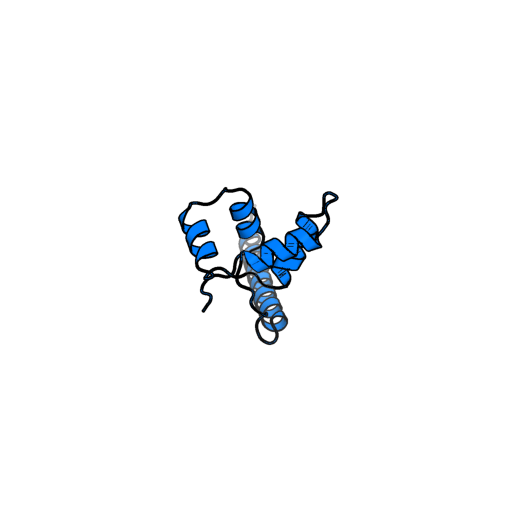7 SER A C 1
ATOM 764 O O . SER A 1 97 ? 22.216 28.304 -21.932 1.00 57.00 97 SER A O 1
ATOM 766 N N . VAL A 1 98 ? 24.290 27.820 -22.628 1.00 55.69 98 VAL A N 1
ATOM 767 C CA . VAL A 1 98 ? 24.933 29.113 -22.331 1.00 55.69 98 VAL A CA 1
ATOM 768 C C . VAL A 1 98 ? 26.169 29.202 -23.228 1.00 55.69 98 VAL A C 1
ATOM 770 O O . VAL A 1 98 ? 27.258 28.774 -22.861 1.00 55.69 98 VAL A O 1
ATOM 773 N N . THR A 1 99 ? 25.991 29.712 -24.444 1.00 50.56 99 THR A N 1
ATOM 774 C CA . THR A 1 99 ? 27.088 30.306 -25.217 1.00 50.56 99 THR A CA 1
ATOM 775 C C . THR A 1 99 ? 27.013 31.805 -24.962 1.00 50.56 99 THR A C 1
ATOM 777 O O . THR A 1 99 ? 26.168 32.496 -25.521 1.00 50.56 99 THR A O 1
ATOM 780 N N . ILE A 1 100 ? 27.848 32.301 -24.050 1.00 53.16 100 ILE A N 1
ATOM 781 C CA . ILE A 1 100 ? 28.123 33.737 -23.947 1.00 53.16 100 ILE A CA 1
ATOM 782 C C . ILE A 1 100 ? 29.109 34.041 -25.075 1.00 53.16 100 ILE A C 1
ATOM 784 O O . ILE A 1 100 ? 30.266 33.625 -25.010 1.00 53.16 100 ILE A O 1
ATOM 788 N N . SER A 1 101 ? 28.627 34.664 -26.150 1.00 44.47 101 SER A N 1
ATOM 789 C CA . SER A 1 101 ? 29.507 35.267 -27.154 1.00 44.47 101 SER A CA 1
ATOM 790 C C . SER A 1 101 ? 30.206 36.497 -26.552 1.00 44.47 101 SER A C 1
ATOM 792 O O . SER A 1 101 ? 29.589 37.165 -25.719 1.00 44.47 101 SER A O 1
ATOM 794 N N . PRO A 1 102 ? 31.477 36.749 -26.925 1.00 55.38 102 PRO A N 1
ATOM 795 C CA . PRO A 1 102 ? 32.310 37.813 -26.362 1.00 55.38 102 PRO A CA 1
ATOM 796 C C . PRO A 1 102 ? 31.821 39.221 -26.712 1.00 55.38 102 PRO A C 1
ATOM 798 O O . PRO A 1 102 ? 31.137 39.373 -27.751 1.00 55.38 102 PRO A O 1
#

Secondary structure (DSSP, 8-state):
---EE--HHHHHHHHTT-S-HHHHHHHHTT-EEE-HHHHHHHHHHTTTT--HHHHHHHHHHHSEE-PPPSSHHHHHHHHHHHHHHHHHHHHHHHHS------